Protein AF-A0A967FLB3-F1 (afdb_monomer)

Secondary structure (DSSP, 8-state):
-TT--EEEEE-TTSSSEEEEEESS-------GGGS-HHHHHHHHHHH-TTGGGSSS--HHHHHHHHHHHHHHTS-------HHHHHHHHHS------

Radius of gyration: 19.26 Å; Cα contacts (8 Å, |Δi|>4): 86; chains: 1; bounding box: 50×30×44 Å

Nearest PDB structures (foldseek):
  3nb6-assembly1_A-2  TM=8.674E-01  e=3.843E-04  Aquifex aeolicus

Structure (mmCIF, N/CA/C/O backbone):
data_AF-A0A967FLB3-F1
#
_entry.id   AF-A0A967FLB3-F1
#
loop_
_atom_site.group_PDB
_atom_site.id
_atom_site.type_symbol
_atom_site.label_atom_id
_atom_site.label_alt_id
_atom_site.label_comp_id
_atom_site.label_asym_id
_atom_site.label_entity_id
_atom_site.label_seq_id
_atom_site.pdbx_PDB_ins_code
_atom_site.Cartn_x
_atom_site.Cartn_y
_atom_site.Cartn_z
_atom_site.occupancy
_atom_site.B_iso_or_equiv
_atom_site.auth_seq_id
_atom_site.auth_comp_id
_atom_site.auth_asym_id
_atom_site.auth_atom_id
_atom_site.pdbx_PDB_model_num
ATOM 1 N N . ASN A 1 1 ? -0.962 1.876 22.588 1.00 41.88 1 ASN A N 1
ATOM 2 C CA . ASN A 1 1 ? -0.821 1.127 21.318 1.00 41.88 1 ASN A CA 1
ATOM 3 C C . ASN A 1 1 ? -0.569 2.126 20.194 1.00 41.88 1 ASN A C 1
ATOM 5 O O . ASN A 1 1 ? -1.438 2.935 19.927 1.00 41.88 1 ASN A O 1
ATOM 9 N N . ILE A 1 2 ? 0.619 2.147 19.580 1.00 52.88 2 ILE A N 1
ATOM 10 C CA . ILE A 1 2 ? 1.111 3.276 18.745 1.00 52.88 2 ILE A CA 1
ATOM 11 C C . ILE A 1 2 ? 0.343 3.448 17.407 1.00 52.88 2 ILE A C 1
ATOM 13 O O . ILE A 1 2 ? 0.568 4.402 16.666 1.00 52.88 2 ILE A O 1
ATOM 17 N N . ILE A 1 3 ? -0.584 2.544 17.076 1.00 59.91 3 ILE A N 1
ATOM 18 C CA . ILE A 1 3 ? -1.132 2.416 15.716 1.00 59.91 3 ILE A CA 1
ATOM 19 C C . ILE A 1 3 ? -2.617 2.827 15.620 1.00 59.91 3 ILE A C 1
ATOM 21 O O . ILE A 1 3 ? -3.083 3.130 14.523 1.00 59.9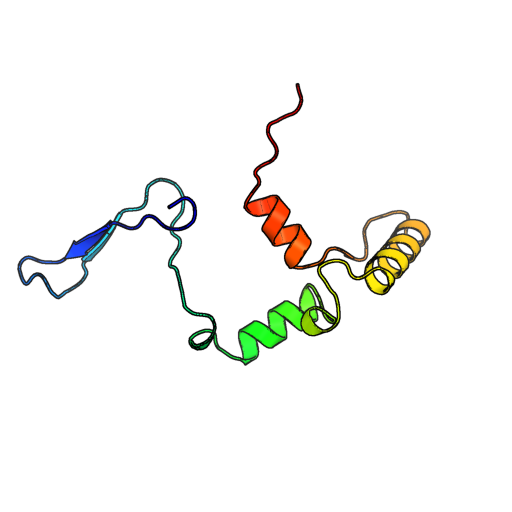1 3 ILE A O 1
ATOM 25 N N . PHE A 1 4 ? -3.338 2.911 16.743 1.00 61.56 4 PHE A N 1
ATOM 26 C CA . PHE A 1 4 ? -4.781 3.177 16.789 1.00 61.56 4 PHE A CA 1
ATOM 27 C C . PHE A 1 4 ? -5.162 3.852 18.117 1.00 61.56 4 PHE A C 1
ATOM 29 O O . PHE A 1 4 ? -4.791 3.344 19.175 1.00 61.56 4 PHE A O 1
ATOM 36 N N . SER A 1 5 ? -5.868 4.985 18.059 1.00 69.81 5 SER A N 1
ATOM 37 C CA . SER A 1 5 ? -6.408 5.685 19.232 1.00 69.81 5 SER A CA 1
ATOM 38 C C . SER A 1 5 ? -7.632 6.500 18.820 1.00 69.81 5 SER A C 1
ATOM 40 O O . SER A 1 5 ? -7.512 7.677 18.478 1.00 69.81 5 SER A O 1
ATOM 42 N N . GLU A 1 6 ? -8.795 5.858 18.834 1.00 84.69 6 GLU A N 1
ATOM 43 C CA . GLU A 1 6 ? -10.092 6.517 18.689 1.00 84.69 6 GLU A CA 1
ATOM 44 C C . GLU A 1 6 ? -10.898 6.312 19.971 1.00 84.69 6 GLU A C 1
ATOM 46 O O . GLU A 1 6 ? -10.935 5.204 20.512 1.00 84.69 6 GLU A O 1
ATOM 51 N N . SER A 1 7 ? -11.549 7.378 20.430 1.00 86.25 7 SER A N 1
ATOM 52 C CA . SER A 1 7 ? -12.534 7.334 21.508 1.00 86.25 7 SER A CA 1
ATOM 53 C C . SER A 1 7 ? -13.917 7.571 20.899 1.00 86.25 7 SER A C 1
ATOM 55 O O . SER A 1 7 ? -14.194 8.703 20.490 1.00 86.25 7 SER A O 1
ATOM 57 N N . PRO A 1 8 ? -14.767 6.537 20.773 1.00 87.62 8 PRO A N 1
ATOM 58 C CA . PRO A 1 8 ? -16.106 6.697 20.224 1.00 87.62 8 PRO A CA 1
ATOM 59 C C . PRO A 1 8 ? -17.001 7.498 21.171 1.00 87.62 8 PRO A C 1
ATOM 61 O O . PRO A 1 8 ? -16.893 7.390 22.392 1.00 87.62 8 PRO A O 1
ATOM 64 N N . VAL A 1 9 ? -17.877 8.306 20.582 1.00 91.62 9 VAL A N 1
ATOM 65 C CA . VAL A 1 9 ? -18.865 9.141 21.269 1.00 91.62 9 VAL A CA 1
ATOM 66 C C . VAL A 1 9 ? -20.243 8.684 20.815 1.00 91.62 9 VAL A C 1
ATOM 68 O O . VAL A 1 9 ? -20.482 8.586 19.609 1.00 91.62 9 VAL A O 1
ATOM 71 N N . 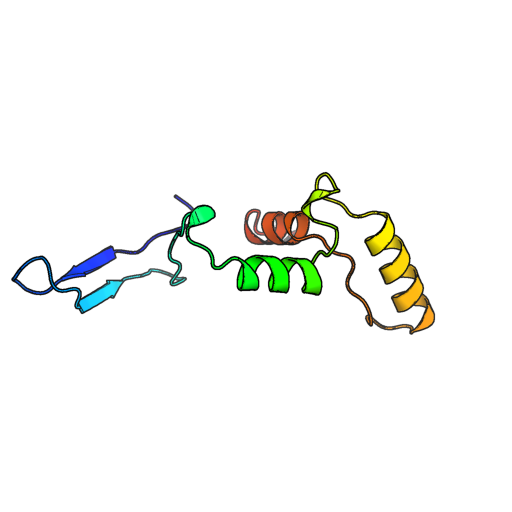TYR A 1 10 ? -21.133 8.419 21.766 1.00 94.62 10 TYR A N 1
ATOM 72 C CA . TYR A 1 10 ? -22.494 7.939 21.524 1.00 94.62 10 TYR A CA 1
ATOM 73 C C . TYR A 1 10 ? -23.525 8.954 22.026 1.00 94.62 10 TYR A C 1
ATOM 75 O O . TYR A 1 10 ? -23.188 9.828 22.830 1.00 94.62 10 TYR A O 1
ATOM 83 N N . TYR A 1 11 ? -24.761 8.840 21.539 1.00 94.06 11 TYR A N 1
ATOM 84 C CA . TYR A 1 11 ? -25.919 9.506 22.135 1.00 94.06 11 TYR A CA 1
ATOM 85 C C . TYR A 1 11 ? -26.214 8.935 23.536 1.00 94.06 11 TYR A C 1
ATOM 87 O O . TYR A 1 11 ? -25.521 8.038 24.020 1.00 94.06 11 TYR A O 1
ATOM 95 N N . ASP A 1 12 ? -27.211 9.492 24.224 1.00 94.88 12 ASP A N 1
ATOM 96 C CA . ASP A 1 12 ? -27.606 9.067 25.575 1.00 94.88 12 ASP A CA 1
ATOM 97 C C . ASP A 1 12 ? -28.118 7.617 25.641 1.00 94.88 12 ASP A C 1
ATOM 99 O O . ASP A 1 12 ? -28.105 7.015 26.714 1.00 94.88 12 ASP A O 1
ATOM 103 N N . ASP A 1 13 ? -28.488 7.038 24.495 1.00 94.81 13 ASP A N 1
ATOM 104 C CA . ASP A 1 13 ? -28.815 5.620 24.328 1.00 94.81 13 ASP A CA 1
ATOM 105 C C . ASP A 1 13 ? -27.610 4.672 24.489 1.00 94.81 13 ASP A C 1
ATOM 107 O O . ASP A 1 13 ? -27.794 3.475 24.700 1.00 94.81 13 ASP A O 1
ATOM 111 N N . GLY A 1 14 ? -26.377 5.184 24.403 1.00 91.62 14 GLY A N 1
ATOM 112 C CA . GLY A 1 14 ? -25.149 4.390 24.459 1.00 91.62 14 GLY A CA 1
ATOM 113 C C . GLY A 1 14 ? -24.902 3.480 23.246 1.00 91.62 14 GLY A C 1
ATOM 114 O O . GLY A 1 14 ? -23.906 2.755 23.237 1.00 91.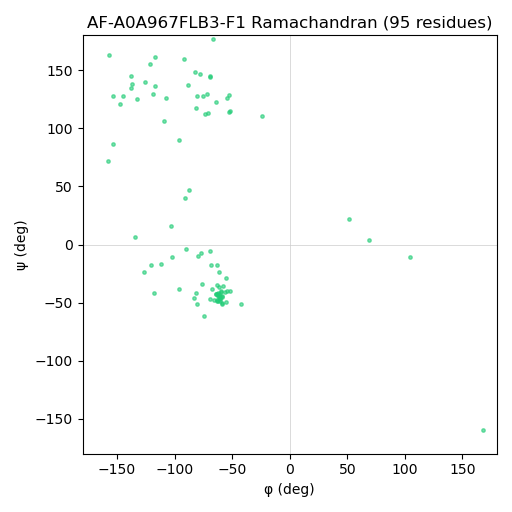62 14 GLY A O 1
ATOM 115 N N . GLU A 1 15 ? -25.758 3.527 22.223 1.00 92.25 15 GLU A N 1
ATOM 116 C CA . GLU A 1 15 ? -25.712 2.654 21.043 1.00 92.25 15 GLU A CA 1
ATOM 117 C C . GLU A 1 15 ? -25.483 3.440 19.749 1.00 92.25 15 GLU A C 1
ATOM 119 O O . GLU A 1 15 ? -24.686 3.022 18.903 1.00 92.25 15 GLU A O 1
ATOM 124 N N . THR A 1 16 ? -26.134 4.595 19.585 1.00 93.88 16 THR A N 1
ATOM 125 C CA . THR A 1 16 ? -26.062 5.375 18.349 1.00 93.88 16 THR A CA 1
ATOM 126 C C . THR A 1 16 ? -24.776 6.205 18.329 1.00 93.88 16 THR A C 1
ATOM 128 O O . THR A 1 16 ? -24.589 7.080 19.179 1.00 93.88 16 THR A O 1
ATOM 131 N N . PRO A 1 17 ? -23.854 5.976 17.374 1.00 90.88 17 PRO A N 1
ATOM 132 C CA . PRO A 1 17 ? -22.596 6.707 17.329 1.00 90.88 17 PRO A CA 1
ATOM 133 C C . PRO A 1 17 ? -22.807 8.133 16.808 1.00 90.88 17 PRO A C 1
ATOM 135 O O . PRO A 1 17 ? -23.330 8.341 15.714 1.00 90.88 17 PRO A O 1
ATOM 138 N N . ILE A 1 18 ? -22.316 9.116 17.560 1.00 93.38 18 ILE A N 1
ATOM 139 C CA . ILE A 1 18 ? -22.200 10.516 17.128 1.00 93.38 18 ILE A CA 1
ATOM 140 C C . ILE A 1 18 ? -20.935 10.689 16.283 1.00 93.38 18 ILE A C 1
ATOM 142 O O . ILE A 1 18 ? -20.931 11.386 15.269 1.00 93.38 18 ILE A O 1
ATOM 146 N N . GLY A 1 19 ? -19.838 10.057 16.708 1.00 89.94 19 GLY A N 1
ATOM 147 C CA . GLY A 1 19 ? -18.543 10.189 16.053 1.00 89.94 19 GLY A CA 1
ATOM 148 C C . GLY A 1 19 ? -17.398 9.621 16.881 1.00 89.94 19 GLY A C 1
ATOM 149 O O . GLY A 1 19 ? -17.597 8.797 17.773 1.00 89.94 19 GLY A O 1
ATOM 150 N N . VAL A 1 20 ? -16.179 10.061 16.570 1.00 89.69 20 VAL A N 1
ATOM 151 C CA . VAL A 1 20 ? -14.957 9.631 17.257 1.00 89.69 20 VAL A CA 1
ATOM 152 C C . VAL A 1 20 ? -14.043 10.821 17.522 1.00 89.69 20 VAL A C 1
ATOM 154 O O . VAL A 1 20 ? -13.834 11.666 16.650 1.00 89.69 20 VAL A O 1
ATOM 157 N N . PHE A 1 21 ? -13.449 10.865 18.712 1.00 88.19 21 PHE A N 1
ATOM 158 C CA . PHE A 1 21 ? -12.295 11.716 18.975 1.00 88.19 21 PHE A CA 1
ATOM 159 C C . PHE A 1 21 ? -11.012 10.966 18.629 1.00 88.19 21 PHE A C 1
ATOM 161 O O . PHE A 1 21 ? -10.846 9.796 18.977 1.00 88.19 21 PHE A O 1
ATOM 168 N N . PHE A 1 22 ? -10.082 11.655 17.976 1.00 86.75 22 PHE A N 1
ATOM 169 C CA . PHE A 1 22 ? -8.744 11.160 17.670 1.00 86.75 22 PHE A CA 1
ATOM 170 C C . PHE A 1 22 ? -7.730 12.279 17.915 1.00 86.75 22 PHE A C 1
ATOM 172 O O . PHE A 1 22 ? -8.020 13.449 17.685 1.00 86.75 22 PHE A O 1
ATOM 179 N N . GLU A 1 23 ? -6.534 11.933 18.390 1.00 79.62 23 GLU A N 1
ATOM 180 C CA . GLU A 1 23 ? -5.553 12.941 18.816 1.00 79.62 23 GLU A CA 1
ATOM 181 C C . GLU A 1 23 ? -4.894 13.647 17.618 1.00 79.62 23 GLU A C 1
ATOM 183 O O . GLU A 1 23 ? -4.993 14.858 17.452 1.00 79.62 23 GLU A O 1
ATOM 188 N N . LYS A 1 24 ? -4.195 12.884 16.768 1.00 78.62 24 LYS A N 1
ATOM 189 C CA . LYS A 1 24 ? -3.426 13.426 15.629 1.00 78.62 24 LYS A CA 1
ATOM 190 C C . LYS A 1 24 ? -3.776 12.796 14.298 1.00 78.62 24 LYS A C 1
ATOM 192 O O . LYS A 1 24 ? -3.470 13.352 13.249 1.00 78.62 24 LYS A O 1
ATOM 197 N N . THR A 1 25 ? -4.304 11.580 14.308 1.00 75.62 25 THR A N 1
ATOM 198 C CA . THR A 1 25 ? -4.559 10.839 13.077 1.00 75.62 25 THR A CA 1
ATOM 199 C C . THR A 1 25 ? -5.780 9.973 13.276 1.00 75.62 25 THR A C 1
ATOM 201 O O . THR A 1 25 ? -5.782 9.108 14.147 1.00 75.62 25 THR A O 1
ATOM 204 N N . HIS A 1 26 ? -6.790 10.202 12.446 1.00 84.56 26 HIS A N 1
ATOM 205 C CA . HIS A 1 26 ? -7.960 9.347 12.365 1.00 84.56 26 HIS A CA 1
ATOM 206 C C . HIS A 1 26 ? -7.558 8.057 11.645 1.00 84.56 26 HIS A C 1
ATOM 208 O O . HIS A 1 26 ? -7.145 8.083 10.482 1.00 84.56 26 HIS A O 1
ATOM 214 N N . ARG A 1 27 ? -7.560 6.939 12.364 1.00 82.25 27 ARG A N 1
ATOM 215 C CA . ARG A 1 27 ? -7.130 5.636 11.857 1.00 82.25 27 ARG A CA 1
ATOM 216 C C . ARG A 1 27 ? -8.013 4.616 12.516 1.00 82.25 27 ARG A C 1
ATOM 218 O O . ARG A 1 27 ? -7.980 4.570 13.731 1.00 82.25 27 ARG A O 1
ATOM 225 N N . LYS A 1 28 ? -8.635 3.744 11.723 1.00 83.94 28 LYS A N 1
ATOM 226 C CA . LYS A 1 28 ? -9.373 2.572 12.190 1.00 83.94 28 LYS A CA 1
ATOM 227 C C . LYS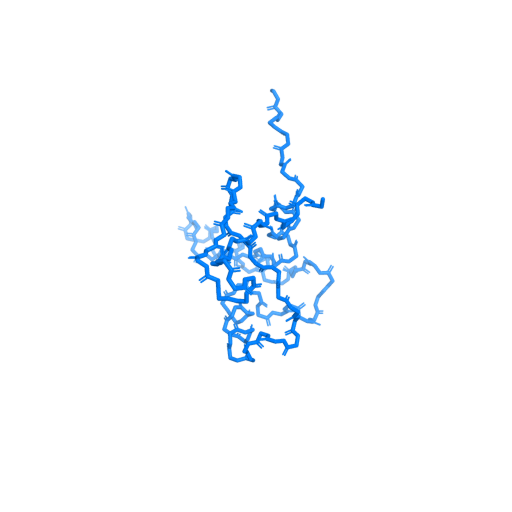 A 1 28 ? -8.623 1.289 11.884 1.00 83.94 28 LYS A C 1
ATOM 229 O O . LYS A 1 28 ? -8.260 1.042 10.735 1.00 83.94 28 LYS A O 1
ATOM 234 N N . TYR A 1 29 ? -8.391 0.466 12.907 1.00 85.00 29 TYR A N 1
ATOM 235 C CA . TYR A 1 29 ? -7.846 -0.869 12.684 1.00 85.00 29 TYR A CA 1
ATOM 236 C C . TYR A 1 29 ? -8.913 -1.761 12.045 1.00 85.00 29 TYR A C 1
ATOM 238 O O . TYR A 1 29 ? -10.038 -1.855 12.536 1.00 85.00 29 TYR A O 1
ATOM 246 N N . ILE A 1 30 ? -8.545 -2.433 10.958 1.00 90.19 30 ILE A N 1
ATOM 247 C CA . ILE A 1 30 ? -9.378 -3.431 10.290 1.00 90.19 30 ILE A CA 1
ATOM 248 C C . ILE A 1 30 ? -8.586 -4.726 10.160 1.00 90.19 30 ILE A C 1
ATOM 250 O O . ILE A 1 30 ? -7.389 -4.713 9.871 1.00 90.19 30 ILE A O 1
ATOM 254 N N . GLN A 1 31 ? -9.257 -5.853 10.378 1.00 93.06 31 GLN A N 1
ATOM 255 C CA . GLN A 1 31 ? -8.648 -7.158 10.154 1.00 93.06 31 GLN A CA 1
ATOM 256 C C . GLN A 1 31 ? -8.440 -7.387 8.656 1.00 93.06 31 GLN A C 1
ATOM 258 O O . GLN A 1 31 ? -9.275 -6.995 7.841 1.00 93.06 31 GLN A O 1
ATOM 263 N N . TYR A 1 32 ? -7.357 -8.077 8.296 1.00 93.81 32 TYR A N 1
ATOM 264 C CA . TYR A 1 32 ? -7.012 -8.363 6.901 1.00 93.81 32 TYR A CA 1
ATOM 265 C C . TYR A 1 32 ? -8.151 -9.053 6.130 1.00 93.81 32 TYR A C 1
ATOM 267 O O . TYR A 1 32 ? -8.426 -8.700 4.987 1.00 93.81 32 TYR A O 1
ATOM 275 N N . ALA A 1 33 ? -8.856 -9.986 6.780 1.00 96.50 33 ALA A N 1
ATOM 276 C CA . ALA A 1 33 ? -9.984 -10.713 6.196 1.00 96.50 33 ALA A CA 1
ATOM 277 C C . ALA A 1 33 ? -11.160 -9.805 5.786 1.00 96.50 33 ALA A C 1
ATOM 279 O O . ALA A 1 33 ? -11.923 -10.163 4.891 1.00 96.50 33 ALA A O 1
ATOM 280 N N . ASN A 1 34 ? -11.274 -8.624 6.400 1.00 96.69 34 ASN A N 1
ATOM 281 C CA . ASN A 1 34 ? -12.342 -7.662 6.132 1.00 96.69 34 ASN A CA 1
ATOM 282 C C . ASN A 1 34 ? -11.972 -6.670 5.017 1.00 96.69 34 ASN A C 1
ATOM 284 O O . ASN A 1 34 ? -1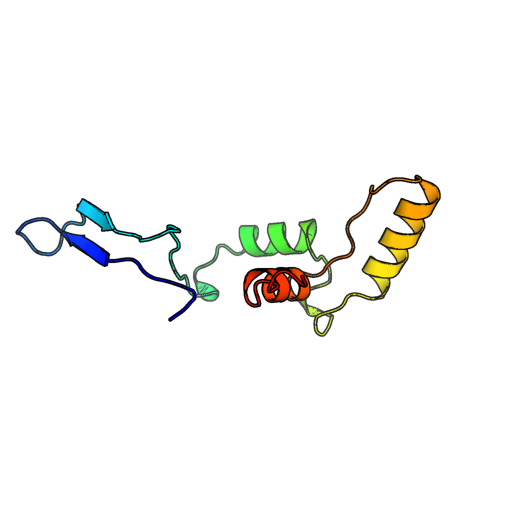2.792 -5.832 4.646 1.00 96.69 34 ASN A O 1
ATOM 288 N N . ILE A 1 35 ? -10.748 -6.732 4.480 1.00 96.06 35 ILE A N 1
ATOM 289 C CA . ILE A 1 35 ? -10.317 -5.858 3.389 1.00 96.06 35 ILE A CA 1
ATOM 290 C C . ILE A 1 35 ? -10.859 -6.420 2.065 1.00 96.06 35 ILE A C 1
ATOM 292 O O . ILE A 1 35 ? -10.608 -7.587 1.746 1.00 96.06 35 ILE A O 1
ATOM 296 N N . PRO A 1 36 ? -11.550 -5.613 1.236 1.00 97.69 36 PRO A N 1
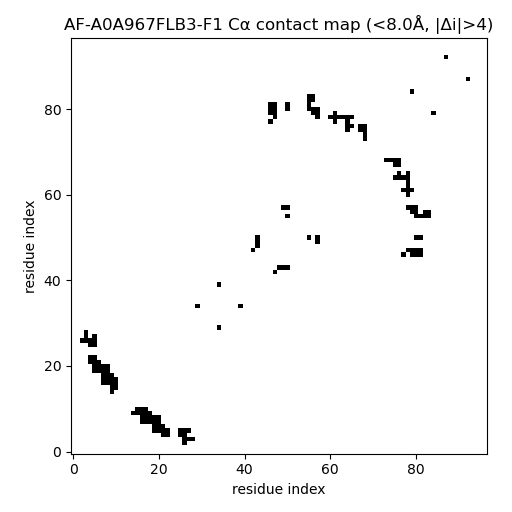ATOM 297 C CA . PRO A 1 36 ? -12.021 -6.068 -0.066 1.00 97.69 36 PRO A CA 1
ATOM 298 C C . PRO A 1 36 ? -10.877 -6.630 -0.919 1.00 97.69 36 PRO A C 1
ATOM 300 O O . PRO A 1 36 ? -9.884 -5.951 -1.184 1.00 97.69 36 PRO A O 1
ATOM 303 N N . LYS A 1 37 ? -11.024 -7.865 -1.416 1.00 97.50 37 LYS A N 1
ATOM 304 C CA . LYS A 1 37 ? -10.005 -8.524 -2.259 1.00 97.50 37 LYS A CA 1
ATOM 305 C C . LYS A 1 37 ? -9.541 -7.670 -3.455 1.00 97.50 37 LYS A C 1
ATOM 307 O O . LYS A 1 37 ? -8.339 -7.677 -3.726 1.00 97.50 37 LYS A O 1
ATOM 312 N N . PRO A 1 38 ? -10.417 -6.933 -4.172 1.00 98.25 38 PRO A N 1
ATOM 313 C CA . PRO A 1 38 ? -9.979 -6.049 -5.253 1.00 98.25 38 PRO A CA 1
ATOM 314 C C . PRO A 1 38 ? -9.037 -4.941 -4.774 1.00 98.25 38 PRO A C 1
ATOM 316 O O . PRO A 1 38 ? -8.077 -4.629 -5.469 1.00 98.25 38 PRO A O 1
ATOM 319 N N . PHE A 1 39 ? -9.260 -4.404 -3.572 1.00 97.12 39 PHE A N 1
ATOM 320 C CA . PHE A 1 39 ? -8.405 -3.376 -2.984 1.00 97.12 39 PHE A CA 1
ATOM 321 C C . PHE A 1 39 ? -7.002 -3.919 -2.695 1.00 97.12 39 PHE A C 1
ATOM 323 O O . PHE A 1 39 ? -6.014 -3.325 -3.117 1.00 97.12 39 PHE A O 1
ATOM 330 N N . ILE A 1 40 ? -6.909 -5.100 -2.068 1.00 97.12 40 ILE A N 1
ATOM 331 C CA . ILE A 1 40 ? -5.625 -5.782 -1.823 1.00 97.12 40 ILE A CA 1
ATOM 332 C C . ILE A 1 40 ? -4.872 -5.981 -3.143 1.00 97.12 40 ILE A C 1
ATOM 334 O O . ILE A 1 40 ? -3.697 -5.636 -3.252 1.00 97.12 40 ILE A O 1
ATOM 338 N N . LYS A 1 41 ? -5.557 -6.512 -4.164 1.00 97.31 41 LYS A N 1
ATOM 339 C CA . LYS A 1 41 ? -4.967 -6.755 -5.487 1.00 97.31 41 LYS A CA 1
ATOM 340 C C . LYS A 1 41 ? -4.491 -5.468 -6.154 1.00 97.31 41 LYS A C 1
ATOM 342 O O . LYS A 1 41 ? -3.409 -5.474 -6.728 1.00 97.31 41 LYS A O 1
ATOM 347 N N . ALA A 1 42 ? -5.270 -4.390 -6.075 1.00 97.56 42 ALA A N 1
ATOM 348 C CA . ALA A 1 42 ? -4.916 -3.101 -6.660 1.00 97.56 42 ALA A CA 1
ATOM 349 C C . ALA A 1 42 ? -3.650 -2.519 -6.018 1.00 97.56 42 ALA A C 1
ATOM 351 O O . ALA A 1 42 ? -2.724 -2.149 -6.736 1.00 97.56 42 ALA A O 1
ATOM 352 N N . ILE A 1 43 ? -3.577 -2.516 -4.683 1.00 96.25 43 ILE A N 1
ATOM 353 C CA . ILE A 1 43 ? -2.405 -2.024 -3.947 1.00 96.25 43 ILE A CA 1
ATOM 354 C C . ILE A 1 43 ? -1.165 -2.857 -4.276 1.00 96.25 43 ILE A C 1
ATOM 356 O O . ILE A 1 43 ? -0.137 -2.294 -4.635 1.00 96.25 43 ILE A O 1
ATOM 360 N N . ILE A 1 44 ? -1.261 -4.189 -4.230 1.00 96.69 44 ILE A N 1
ATOM 361 C CA . ILE A 1 44 ? -0.139 -5.071 -4.584 1.00 96.69 44 ILE A CA 1
ATOM 362 C C . ILE A 1 44 ? 0.287 -4.838 -6.037 1.00 96.69 44 ILE A C 1
ATOM 364 O O . ILE A 1 44 ? 1.467 -4.678 -6.311 1.00 96.69 44 ILE A O 1
ATOM 368 N N . ALA A 1 45 ? -0.646 -4.756 -6.986 1.00 95.69 45 ALA A N 1
ATOM 369 C CA . ALA A 1 45 ? -0.307 -4.557 -8.393 1.00 95.69 45 ALA A CA 1
ATOM 370 C C . ALA A 1 45 ? 0.391 -3.213 -8.677 1.00 95.69 45 ALA A C 1
ATOM 372 O O . ALA A 1 45 ? 1.245 -3.169 -9.570 1.00 95.69 45 ALA A O 1
ATOM 373 N N . ALA A 1 46 ? 0.016 -2.154 -7.952 1.00 93.94 46 ALA A N 1
ATOM 374 C CA . ALA A 1 46 ? 0.547 -0.804 -8.119 1.00 93.94 46 ALA A CA 1
ATOM 375 C C . ALA A 1 46 ? 1.875 -0.585 -7.378 1.00 93.94 46 ALA A C 1
ATOM 377 O O . ALA A 1 46 ? 2.816 -0.051 -7.962 1.00 93.94 46 ALA A O 1
ATOM 378 N N . GLU A 1 47 ? 1.958 -1.014 -6.119 1.00 94.50 47 GLU A N 1
ATOM 379 C CA . GLU A 1 47 ? 3.074 -0.688 -5.224 1.00 94.50 47 GLU A CA 1
ATOM 380 C C . GLU A 1 47 ? 4.138 -1.784 -5.181 1.00 94.50 47 GLU A C 1
ATOM 382 O O . GLU A 1 47 ? 5.327 -1.491 -5.106 1.00 94.50 47 GLU A O 1
ATOM 387 N N . ASP A 1 48 ? 3.725 -3.054 -5.211 1.00 97.12 48 ASP A N 1
ATOM 388 C CA . ASP A 1 48 ? 4.610 -4.173 -4.899 1.00 97.12 48 ASP A CA 1
ATOM 389 C C . ASP A 1 48 ? 4.111 -5.491 -5.510 1.00 97.12 48 ASP A C 1
ATOM 391 O O . ASP A 1 48 ? 3.590 -6.380 -4.834 1.00 97.12 48 ASP A O 1
ATOM 395 N N . ARG A 1 49 ? 4.225 -5.611 -6.839 1.00 95.50 49 ARG A N 1
ATOM 396 C CA . ARG A 1 49 ? 3.606 -6.704 -7.619 1.00 95.50 49 ARG A CA 1
ATOM 397 C C . ARG A 1 49 ? 3.996 -8.104 -7.134 1.00 95.50 49 ARG A C 1
ATOM 399 O O . ARG A 1 49 ? 3.229 -9.048 -7.313 1.00 95.50 49 ARG A O 1
ATOM 406 N N . ASN A 1 50 ? 5.182 -8.232 -6.550 1.00 95.31 50 ASN A N 1
ATOM 407 C CA . ASN A 1 50 ? 5.765 -9.491 -6.108 1.00 95.31 50 ASN A CA 1
ATOM 408 C C . ASN A 1 50 ? 5.673 -9.680 -4.586 1.00 95.31 50 ASN A C 1
ATOM 410 O O . ASN A 1 50 ? 6.339 -10.575 -4.064 1.00 95.31 50 ASN A O 1
ATOM 414 N N . TYR A 1 51 ? 4.829 -8.900 -3.899 1.00 97.06 51 TYR A N 1
ATOM 415 C CA . TYR A 1 51 ? 4.723 -8.838 -2.439 1.00 97.06 51 TYR A CA 1
ATOM 416 C C . TYR A 1 51 ? 4.776 -10.204 -1.741 1.00 97.06 51 TYR A C 1
ATOM 418 O O . TYR A 1 51 ? 5.585 -10.424 -0.843 1.00 97.06 51 TYR A O 1
ATOM 426 N N . PHE A 1 52 ? 3.950 -11.155 -2.189 1.00 96.25 52 PHE A N 1
ATOM 427 C CA . PHE A 1 52 ? 3.852 -12.485 -1.573 1.00 96.25 52 PHE A CA 1
ATOM 428 C C . PHE A 1 52 ? 4.995 -13.448 -1.920 1.00 96.25 52 PHE A C 1
ATOM 430 O O . PHE A 1 52 ? 5.052 -14.544 -1.374 1.00 96.25 52 PHE A O 1
ATOM 437 N N . SER A 1 53 ? 5.887 -13.076 -2.836 1.00 96.44 53 SER A N 1
ATOM 438 C CA . SER A 1 53 ? 6.992 -13.929 -3.291 1.00 96.44 53 SER A CA 1
ATOM 439 C C . SER A 1 53 ? 8.346 -13.563 -2.684 1.00 96.44 53 SER A C 1
ATOM 441 O O . SER A 1 53 ? 9.300 -14.323 -2.827 1.00 96.44 53 SER A O 1
ATOM 443 N N . HIS A 1 54 ? 8.446 -12.417 -2.006 1.00 96.06 54 HIS A N 1
ATOM 444 C CA . HIS A 1 54 ? 9.696 -11.940 -1.426 1.00 96.06 54 HIS A CA 1
ATOM 445 C C . HIS A 1 54 ? 9.600 -11.727 0.085 1.00 96.06 54 HIS A C 1
ATOM 447 O O . HIS A 1 54 ? 8.552 -11.388 0.632 1.00 96.06 54 HIS A O 1
ATOM 453 N N . SER A 1 55 ? 10.743 -11.789 0.762 1.00 95.25 55 SER A N 1
ATOM 454 C CA . SER A 1 55 ? 10.840 -11.612 2.218 1.00 95.25 55 SER A CA 1
ATOM 455 C C . SER A 1 55 ? 11.096 -10.156 2.636 1.00 95.25 55 SER A C 1
ATOM 457 O O . SER A 1 55 ? 11.885 -9.883 3.535 1.00 95.25 55 SER A O 1
ATOM 459 N N . GLY A 1 56 ? 10.449 -9.202 1.961 1.00 94.75 56 GLY A N 1
ATOM 460 C CA . GLY A 1 56 ? 10.476 -7.772 2.300 1.00 94.75 56 GLY A CA 1
ATOM 461 C C . GLY A 1 56 ? 11.337 -6.888 1.398 1.00 94.75 56 GLY A C 1
ATOM 462 O O . GLY A 1 56 ? 11.206 -5.668 1.465 1.00 94.75 56 GLY A O 1
ATOM 463 N N . PHE A 1 57 ? 12.155 -7.467 0.520 1.00 96.38 57 PHE A N 1
ATOM 464 C CA . PHE A 1 57 ? 12.909 -6.745 -0.507 1.00 96.38 57 PHE A CA 1
ATOM 465 C C . PHE A 1 57 ? 12.745 -7.456 -1.853 1.00 96.38 57 PHE A C 1
ATOM 467 O O . PHE A 1 57 ? 13.070 -8.637 -1.963 1.00 96.38 57 PHE A O 1
ATOM 474 N N . ASP A 1 58 ? 12.302 -6.737 -2.885 1.00 96.75 58 ASP A N 1
ATOM 475 C CA . ASP A 1 58 ? 12.322 -7.230 -4.264 1.00 96.75 58 ASP A CA 1
ATOM 476 C C . ASP A 1 58 ? 13.573 -6.715 -4.983 1.00 96.75 58 ASP A C 1
ATOM 478 O O . ASP A 1 58 ? 13.567 -5.662 -5.624 1.00 96.75 58 ASP A O 1
ATOM 482 N N . MET A 1 59 ? 14.661 -7.484 -4.903 1.00 95.75 59 MET A N 1
ATOM 483 C CA . MET A 1 59 ? 15.925 -7.121 -5.550 1.00 95.75 59 MET A CA 1
ATOM 484 C C . MET A 1 59 ? 15.773 -6.932 -7.064 1.00 95.75 59 MET A C 1
ATOM 486 O O . MET A 1 59 ? 16.388 -6.036 -7.639 1.00 95.75 59 MET A O 1
ATOM 490 N N . ARG A 1 60 ? 14.918 -7.727 -7.723 1.00 95.12 60 ARG A N 1
ATOM 491 C CA . ARG A 1 60 ? 14.702 -7.617 -9.171 1.00 95.12 60 ARG A CA 1
ATOM 492 C C . ARG A 1 60 ? 13.977 -6.317 -9.505 1.00 95.12 60 ARG A C 1
ATOM 494 O O . ARG A 1 60 ? 14.399 -5.608 -10.419 1.00 95.12 60 ARG A O 1
ATOM 501 N N . ALA A 1 61 ? 12.910 -5.977 -8.783 1.00 95.19 61 ALA A N 1
ATOM 502 C CA . ALA A 1 61 ? 12.198 -4.717 -8.986 1.00 95.19 61 ALA A CA 1
ATOM 503 C C . ALA A 1 61 ? 13.081 -3.505 -8.664 1.00 95.19 61 ALA A C 1
ATOM 505 O O . ALA A 1 61 ? 13.117 -2.571 -9.466 1.00 95.19 61 ALA A O 1
ATOM 506 N N . MET A 1 62 ? 13.851 -3.556 -7.572 1.00 96.00 62 MET A N 1
ATOM 507 C CA . MET A 1 62 ? 14.798 -2.507 -7.184 1.00 96.00 62 MET A CA 1
ATOM 508 C C . MET A 1 62 ? 15.853 -2.261 -8.265 1.00 96.00 62 MET A C 1
ATOM 510 O O . MET A 1 62 ? 16.025 -1.123 -8.703 1.00 96.00 62 MET A O 1
ATOM 514 N N . THR A 1 63 ? 16.524 -3.311 -8.753 1.00 97.12 63 THR A N 1
ATOM 515 C CA . THR A 1 63 ? 17.542 -3.176 -9.805 1.00 97.12 63 THR A CA 1
ATOM 516 C C . THR A 1 63 ? 16.941 -2.649 -11.107 1.00 97.12 63 THR A C 1
ATOM 518 O O . THR A 1 63 ? 17.517 -1.752 -11.723 1.00 97.12 63 THR A O 1
ATOM 521 N N . ARG A 1 64 ? 15.760 -3.131 -11.522 1.00 96.50 64 ARG A N 1
ATOM 522 C CA . ARG A 1 64 ? 15.076 -2.598 -12.717 1.00 96.50 64 ARG A CA 1
ATOM 523 C C . ARG A 1 64 ? 14.741 -1.116 -12.574 1.00 96.50 64 ARG A C 1
ATOM 525 O O . ARG A 1 64 ? 15.025 -0.351 -13.492 1.00 96.50 64 ARG A O 1
ATOM 532 N N . ALA A 1 65 ? 14.172 -0.718 -11.436 1.00 96.62 65 ALA A N 1
ATOM 533 C CA . ALA A 1 65 ? 13.820 0.671 -11.163 1.00 96.62 65 ALA A CA 1
ATOM 534 C C . ALA A 1 65 ? 15.065 1.569 -11.146 1.00 96.62 65 ALA A C 1
ATOM 536 O O . ALA A 1 65 ? 15.062 2.641 -11.744 1.00 96.62 65 ALA A O 1
ATOM 537 N N . MET A 1 66 ? 16.160 1.102 -10.538 1.00 97.12 66 MET A N 1
ATOM 538 C CA . MET A 1 66 ? 17.447 1.798 -10.546 1.00 97.12 66 MET A CA 1
ATOM 539 C C . MET A 1 66 ? 17.958 2.023 -11.974 1.00 97.12 66 MET A C 1
ATOM 541 O O . MET A 1 66 ? 18.272 3.157 -12.333 1.00 97.12 66 MET A O 1
ATOM 545 N N . ILE A 1 67 ? 17.990 0.979 -12.810 1.00 98.12 67 ILE A N 1
ATOM 546 C CA . ILE A 1 67 ? 18.434 1.088 -14.209 1.00 98.12 67 ILE A CA 1
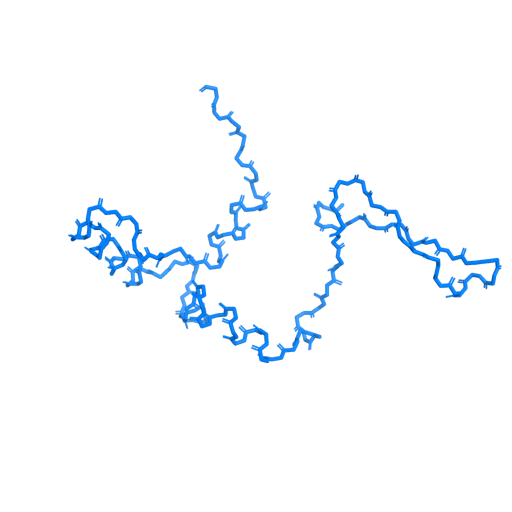ATOM 547 C C . ILE A 1 67 ? 17.543 2.061 -14.994 1.00 98.12 67 ILE A C 1
ATOM 549 O O . ILE A 1 67 ? 18.061 2.902 -15.729 1.00 98.12 67 ILE A O 1
ATOM 553 N N . ALA A 1 68 ? 16.218 1.975 -14.838 1.00 97.81 68 ALA A N 1
ATOM 554 C CA . ALA A 1 68 ? 15.273 2.870 -15.505 1.00 97.81 68 ALA A CA 1
ATOM 555 C C . ALA A 1 68 ? 15.491 4.338 -15.101 1.00 97.81 68 ALA A C 1
ATOM 557 O O . ALA A 1 68 ? 15.571 5.210 -15.966 1.00 97.81 68 ALA A O 1
ATOM 558 N N . ASN A 1 69 ? 15.670 4.601 -13.804 1.00 97.75 69 ASN A N 1
ATOM 559 C CA . ASN A 1 69 ? 15.881 5.948 -13.275 1.00 97.75 69 ASN A CA 1
ATOM 560 C C . ASN A 1 69 ? 17.226 6.545 -13.714 1.00 97.75 69 ASN A C 1
ATOM 562 O O . ASN A 1 69 ? 17.290 7.726 -14.052 1.00 97.75 69 ASN A O 1
ATOM 566 N N . ILE A 1 70 ? 18.288 5.733 -13.772 1.00 97.94 70 ILE A N 1
ATOM 567 C CA . ILE A 1 70 ? 19.596 6.160 -14.295 1.00 97.94 70 ILE A CA 1
ATOM 568 C C . ILE A 1 70 ? 19.479 6.528 -15.776 1.00 97.94 70 ILE A C 1
ATOM 570 O O . ILE A 1 70 ? 19.909 7.610 -16.173 1.00 97.94 70 ILE A O 1
ATOM 574 N N . LYS A 1 71 ? 18.851 5.667 -16.590 1.00 98.12 71 LYS A N 1
ATOM 575 C CA . LYS A 1 71 ? 18.636 5.928 -18.023 1.00 98.12 71 LYS A CA 1
ATOM 576 C C . LYS A 1 71 ? 17.813 7.195 -18.259 1.00 98.12 71 LYS A C 1
ATOM 578 O O . LYS A 1 71 ? 18.137 7.973 -19.148 1.00 98.12 71 LYS A O 1
ATOM 583 N N . ALA A 1 72 ? 16.783 7.418 -17.446 1.00 97.56 72 ALA A N 1
ATOM 584 C CA . ALA A 1 72 ? 15.928 8.596 -17.535 1.00 97.56 72 ALA A CA 1
ATOM 585 C C . ALA A 1 72 ? 16.536 9.858 -16.893 1.00 97.56 72 ALA A C 1
ATOM 587 O O . ALA A 1 72 ? 15.963 10.938 -17.039 1.00 97.56 72 ALA A O 1
ATOM 588 N N . ARG A 1 73 ? 17.655 9.733 -16.159 1.00 97.00 73 ARG A N 1
ATOM 589 C CA . ARG A 1 73 ? 18.271 10.785 -15.323 1.00 97.00 73 ARG A CA 1
ATOM 590 C C . ARG A 1 73 ? 17.301 11.453 -14.336 1.00 97.00 73 ARG A C 1
ATOM 592 O O . ARG A 1 73 ? 17.535 12.568 -13.881 1.00 97.00 73 ARG A O 1
ATOM 599 N N . LYS A 1 74 ? 16.204 10.773 -14.008 1.00 96.56 74 LYS A N 1
ATOM 600 C CA . LYS A 1 74 ? 15.172 11.202 -13.060 1.00 96.56 74 LYS A CA 1
ATOM 601 C C . LYS A 1 74 ? 14.430 9.980 -12.536 1.00 96.56 74 LYS A C 1
ATOM 603 O O . LYS A 1 74 ? 14.478 8.912 -13.144 1.00 96.56 74 LYS A O 1
ATOM 608 N N . VAL A 1 75 ? 13.712 10.136 -11.429 1.00 94.94 75 VAL A N 1
ATOM 609 C CA . VAL A 1 75 ? 12.846 9.069 -10.918 1.00 94.94 75 VAL A CA 1
ATOM 610 C C . VAL A 1 75 ? 11.641 8.919 -11.848 1.00 94.94 75 VAL A C 1
ATO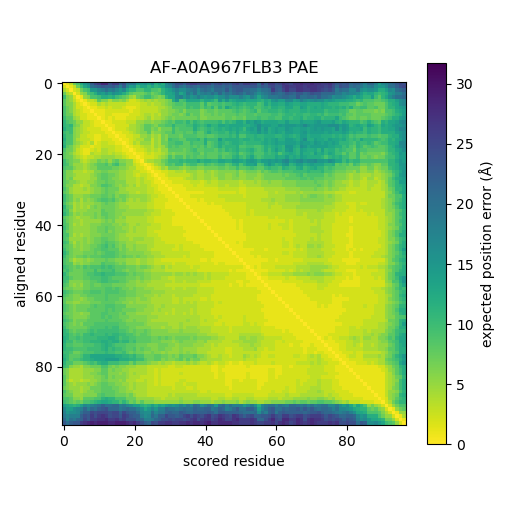M 612 O O . VAL A 1 75 ? 10.816 9.822 -11.956 1.00 94.94 75 VAL A O 1
ATOM 615 N N . VAL A 1 76 ? 11.564 7.781 -12.531 1.00 96.06 76 VAL A N 1
ATOM 616 C CA . VAL A 1 76 ? 10.447 7.374 -13.401 1.00 96.06 76 VAL A CA 1
ATOM 617 C C . VAL A 1 76 ? 9.805 6.068 -12.943 1.00 96.06 76 VAL A C 1
ATOM 619 O O . VAL A 1 76 ? 8.682 5.773 -13.333 1.00 96.06 76 VAL A O 1
ATOM 622 N N . GLN A 1 77 ? 10.503 5.290 -12.111 1.00 94.00 77 GLN A N 1
ATOM 623 C CA . GLN A 1 77 ? 10.031 4.012 -11.603 1.00 94.00 77 GLN A CA 1
ATOM 624 C C . GLN A 1 77 ? 10.363 3.848 -10.114 1.00 94.00 77 GLN A C 1
ATOM 626 O O . GLN A 1 77 ? 11.487 4.110 -9.674 1.00 94.00 77 GLN A O 1
ATOM 631 N N . GLY A 1 78 ? 9.373 3.387 -9.345 1.00 91.44 78 GLY A N 1
ATOM 632 C CA . GLY A 1 78 ? 9.539 2.950 -7.961 1.00 91.44 78 GLY A CA 1
ATOM 633 C C . GLY A 1 78 ? 10.045 1.508 -7.878 1.00 91.44 78 GLY A C 1
ATOM 634 O O . GLY A 1 78 ? 9.748 0.682 -8.741 1.00 91.44 78 GLY A O 1
ATOM 635 N N . GLY A 1 79 ? 10.824 1.211 -6.840 1.00 92.56 79 GLY A N 1
ATOM 636 C CA . GLY A 1 79 ? 11.298 -0.146 -6.541 1.00 92.56 79 GLY A CA 1
ATOM 637 C C . GLY A 1 79 ? 11.162 -0.532 -5.069 1.00 92.56 79 GLY A C 1
ATOM 638 O O . GLY A 1 79 ? 11.685 -1.566 -4.675 1.00 92.56 79 GLY A O 1
ATOM 639 N N . SER A 1 80 ? 10.522 0.310 -4.255 1.00 94.88 80 SER A N 1
ATOM 640 C CA . SER A 1 80 ? 10.346 0.050 -2.827 1.00 94.88 80 SER A CA 1
ATOM 641 C C . SER A 1 80 ? 9.230 -0.963 -2.588 1.00 94.88 80 SER A C 1
ATOM 643 O O . SER A 1 80 ? 8.234 -0.947 -3.300 1.00 94.88 80 SER A O 1
ATOM 645 N N . THR A 1 81 ? 9.357 -1.788 -1.553 1.00 97.56 81 THR A N 1
ATOM 646 C CA . THR A 1 81 ? 8.334 -2.779 -1.178 1.00 97.56 81 THR A CA 1
ATOM 647 C C . THR A 1 81 ? 7.349 -2.221 -0.157 1.00 97.56 81 THR A C 1
ATOM 649 O O . THR A 1 81 ? 7.673 -1.294 0.595 1.00 97.56 81 THR A O 1
ATOM 652 N N . ILE A 1 82 ? 6.163 -2.827 -0.046 1.00 96.88 82 ILE A N 1
ATOM 653 C CA . ILE A 1 82 ? 5.200 -2.487 1.017 1.00 96.88 82 ILE A CA 1
ATOM 654 C C . ILE A 1 82 ? 5.861 -2.658 2.392 1.00 96.88 82 ILE A C 1
ATOM 656 O O . ILE A 1 82 ? 5.722 -1.785 3.243 1.00 96.88 82 ILE A O 1
ATOM 660 N N . THR A 1 83 ? 6.665 -3.707 2.598 1.00 96.31 83 THR A N 1
ATOM 661 C CA . THR A 1 83 ? 7.391 -3.936 3.860 1.00 96.31 83 THR A CA 1
ATOM 662 C C . THR A 1 83 ? 8.336 -2.784 4.212 1.00 96.31 83 THR A C 1
ATOM 664 O O . THR A 1 83 ? 8.340 -2.322 5.355 1.00 96.31 83 THR A O 1
ATOM 667 N N . GLN A 1 84 ? 9.107 -2.270 3.248 1.00 95.31 84 GLN A N 1
ATOM 668 C CA . GLN A 1 84 ? 9.978 -1.110 3.469 1.00 95.31 84 GLN A CA 1
ATOM 669 C C . GLN A 1 84 ? 9.175 0.152 3.795 1.00 95.31 84 GLN A C 1
ATOM 671 O O . GLN A 1 84 ? 9.547 0.908 4.695 1.00 95.31 84 GLN A O 1
ATOM 676 N N . GLN A 1 85 ? 8.069 0.380 3.080 1.00 93.88 85 GLN A N 1
ATOM 677 C CA . GLN A 1 85 ? 7.180 1.515 3.325 1.00 93.88 85 GLN A CA 1
ATOM 678 C C . GLN A 1 85 ? 6.558 1.435 4.728 1.00 93.88 85 GLN A C 1
ATOM 680 O O . GLN A 1 85 ? 6.580 2.415 5.475 1.00 93.88 85 GLN A O 1
ATOM 685 N N . THR A 1 86 ? 6.088 0.255 5.139 1.00 92.94 86 THR A N 1
ATOM 686 C CA . THR A 1 86 ? 5.572 -0.008 6.486 1.00 92.94 86 THR A CA 1
ATOM 687 C C . THR A 1 86 ? 6.638 0.241 7.548 1.00 92.94 86 THR A C 1
ATOM 689 O O . THR A 1 86 ? 6.381 0.984 8.494 1.00 92.94 86 THR A O 1
ATOM 692 N N . ALA A 1 87 ? 7.851 -0.297 7.379 1.00 92.69 87 ALA A N 1
ATOM 693 C CA . ALA A 1 87 ? 8.954 -0.068 8.311 1.00 92.69 87 ALA A CA 1
ATOM 694 C C . ALA A 1 87 ? 9.288 1.428 8.438 1.00 92.69 87 ALA A C 1
ATOM 696 O O . ALA A 1 87 ? 9.397 1.942 9.549 1.00 92.69 87 ALA A O 1
ATOM 697 N N . LYS A 1 88 ? 9.360 2.157 7.317 1.00 89.12 88 LYS A N 1
ATOM 698 C CA . LYS A 1 88 ? 9.581 3.613 7.299 1.00 89.12 88 LYS A CA 1
ATOM 699 C C . LYS A 1 88 ? 8.489 4.379 8.055 1.00 89.12 88 LYS A C 1
ATOM 701 O O . LYS A 1 88 ? 8.799 5.349 8.746 1.00 89.12 88 LYS A O 1
ATOM 706 N N . ASN A 1 89 ? 7.232 3.959 7.922 1.00 86.19 89 ASN A N 1
ATOM 707 C CA . ASN A 1 89 ? 6.086 4.622 8.547 1.00 86.19 89 ASN A CA 1
ATOM 708 C C . ASN A 1 89 ? 5.971 4.327 10.050 1.00 86.19 89 ASN A C 1
ATOM 710 O O . ASN A 1 89 ? 5.544 5.199 10.808 1.00 86.19 89 ASN A O 1
ATOM 714 N N . ILE A 1 90 ? 6.342 3.118 10.482 1.00 84.88 90 ILE A N 1
ATOM 715 C CA . ILE A 1 90 ? 6.288 2.703 11.891 1.00 84.88 90 ILE A CA 1
ATOM 716 C C . ILE A 1 90 ? 7.501 3.234 12.659 1.00 84.88 90 ILE A C 1
ATOM 718 O O . ILE A 1 90 ? 7.344 3.890 13.688 1.00 84.88 90 ILE A O 1
ATOM 722 N N . PHE A 1 91 ? 8.712 3.013 12.149 1.00 84.19 91 PHE A N 1
ATOM 723 C CA . PHE A 1 91 ? 9.959 3.348 12.840 1.00 84.19 91 PHE A CA 1
ATOM 724 C C . PHE A 1 91 ? 10.415 4.784 12.568 1.00 84.19 91 PHE A C 1
ATOM 726 O O . PHE A 1 91 ? 11.583 4.982 12.243 1.00 84.19 91 PHE A O 1
ATOM 733 N N . LYS A 1 92 ? 9.501 5.773 12.662 1.00 65.50 92 LYS A N 1
ATOM 734 C CA . LYS A 1 92 ? 9.746 7.212 12.404 1.00 65.50 92 LYS A CA 1
ATOM 735 C C . LYS A 1 92 ? 11.227 7.566 12.591 1.00 65.50 92 LYS A C 1
ATOM 737 O O . LYS A 1 92 ? 11.715 7.521 13.719 1.00 65.50 92 LYS A O 1
ATOM 742 N N . ARG A 1 93 ? 11.948 7.891 11.505 1.00 56.81 93 ARG A N 1
ATOM 743 C CA . ARG A 1 93 ? 13.362 8.301 11.596 1.00 56.81 93 ARG A CA 1
ATOM 744 C C . ARG A 1 93 ? 13.447 9.431 12.619 1.00 56.81 93 ARG A C 1
ATOM 746 O O . ARG A 1 93 ? 12.917 10.512 12.361 1.00 56.81 93 ARG A O 1
ATOM 753 N N . GLN A 1 94 ? 14.121 9.204 13.748 1.00 55.56 94 GLN A N 1
ATOM 754 C CA . GLN A 1 94 ? 14.657 10.322 14.515 1.00 55.56 94 GLN A CA 1
ATOM 755 C C . GLN A 1 94 ? 15.480 11.149 13.521 1.00 55.56 94 GLN A C 1
ATOM 757 O O . GLN A 1 94 ? 16.266 10.585 12.748 1.00 55.56 94 GLN A O 1
ATOM 762 N N . LYS A 1 95 ? 15.236 12.464 13.455 1.00 44.91 95 LYS A N 1
ATOM 763 C CA . LYS A 1 95 ? 16.123 13.364 12.714 1.00 44.91 95 LYS A CA 1
ATOM 764 C C . LYS A 1 95 ? 17.533 13.074 13.229 1.00 44.91 9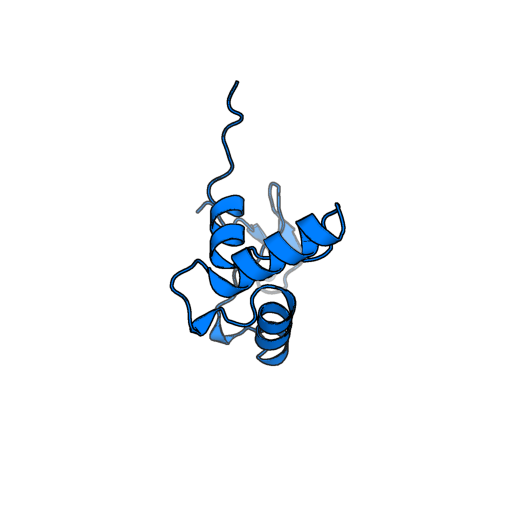5 LYS A C 1
ATOM 766 O O . LYS A 1 95 ? 17.790 13.272 14.411 1.00 44.91 95 LYS A O 1
ATOM 771 N N . ARG A 1 96 ? 18.419 12.560 12.372 1.00 50.25 96 ARG A N 1
ATOM 772 C CA . ARG A 1 96 ? 19.849 12.679 12.658 1.00 50.25 96 ARG A CA 1
ATOM 773 C C . ARG A 1 96 ? 20.130 14.179 12.625 1.00 50.25 96 ARG A C 1
ATOM 775 O O . ARG A 1 96 ? 19.740 14.824 11.648 1.00 50.25 96 ARG A O 1
ATOM 782 N N . SER A 1 97 ? 20.651 14.690 13.740 1.00 40.81 97 SER A N 1
ATOM 783 C CA . SER A 1 97 ? 21.228 16.030 13.821 1.00 40.81 97 SER A CA 1
ATOM 784 C C . SER A 1 97 ? 22.366 16.185 12.824 1.00 40.81 97 SER A C 1
ATOM 786 O O . SER A 1 97 ? 22.939 15.146 12.420 1.00 40.81 97 SER A O 1
#

Solvent-accessible surface area (backbone atoms only — not comparable to full-atom values): 6133 Å² total; per-residue (Å²): 115,99,80,54,58,69,48,78,38,53,46,97,82,70,71,54,73,76,48,69,50,50,87,88,57,88,53,82,91,72,60,74,89,77,52,58,65,68,57,58,50,50,51,32,63,74,56,25,73,57,57,93,81,41,95,51,62,47,66,68,49,30,52,50,17,50,54,53,17,60,76,65,75,42,90,79,48,80,39,64,31,63,53,49,52,50,48,55,68,70,61,62,75,72,80,79,127

Foldseek 3Di:
DVQDDWDWDADPVVPHTPGTDDDPDDDDDDDPVPDPPVVVCVCCVPAPVCQVPDPQADPVLVVVQVVVCVVVVHRPGDRGHPSNVVCCVPVPDDPDD

Mean predicted aligned error: 6.77 Å

pLDDT: mean 88.88, std 13.5, range [40.81, 98.25]

Sequence (97 aa):
NIIFSESPVYYDDGETPIGVFFEKTHRKYIQYANIPKPFIKAIIAAEDRNYFSHSGFDMRAMTRAMIANIKARKVVQGGSTITQQTAKNIFKRQKRS